Protein AF-Q8E1D3-F1 (afdb_monomer_lite)

InterPro domains:
  IPR018757 Protein of unknown function DUF2316 [PF10078] (2-86)

Sequence (94 aa):
MLTIQEMKDTTFELQENFRRLNYPIKQVAKDLQLNISEVESLLSLDVTYPGDVCMLRDYLEDMLKKEGKEVYPFSRLASHSANRWYPYETPWRY

Foldseek 3Di:
DDDPVLLVLLLVLLLVLVVQLVDDLCVVCVQQVHDSVLVVCLSNVNPDDVLVVLQSVVVSVVSCVVVVHDRDARPVSNDPVVNVVPDDDRSNVD

Structure (mmCIF, N/CA/C/O backbone):
data_AF-Q8E1D3-F1
#
_entry.id   AF-Q8E1D3-F1
#
loop_
_atom_site.group_PDB
_atom_site.id
_atom_site.type_symbol
_atom_site.label_atom_id
_atom_site.label_alt_id
_atom_site.label_comp_id
_atom_site.label_asym_id
_atom_site.label_entity_id
_atom_site.label_seq_id
_atom_site.pdbx_PDB_ins_code
_atom_site.Cartn_x
_atom_site.Cartn_y
_atom_site.Cartn_z
_atom_site.occupancy
_atom_site.B_iso_or_equiv
_atom_site.auth_seq_id
_atom_site.auth_comp_id
_atom_site.auth_asym_id
_atom_site.auth_atom_id
_atom_site.pdbx_PDB_model_num
ATOM 1 N N . MET A 1 1 ? 13.866 -8.491 -9.316 1.00 70.44 1 MET A N 1
ATOM 2 C CA . MET A 1 1 ? 14.296 -7.126 -8.949 1.00 70.44 1 MET A CA 1
ATOM 3 C C . MET A 1 1 ? 13.634 -6.179 -9.934 1.00 70.44 1 MET A C 1
ATOM 5 O O . MET A 1 1 ? 13.601 -6.537 -11.106 1.00 70.44 1 MET A O 1
ATOM 9 N N . LEU A 1 2 ? 13.038 -5.078 -9.472 1.00 81.81 2 LEU A N 1
ATOM 10 C CA . LEU A 1 2 ? 12.357 -4.130 -10.360 1.00 81.81 2 LEU A CA 1
ATOM 11 C C . LEU A 1 2 ? 13.383 -3.335 -11.179 1.00 81.81 2 LEU A C 1
ATOM 13 O O . LEU A 1 2 ? 14.465 -3.023 -10.681 1.00 81.81 2 LEU A O 1
ATOM 17 N N . THR A 1 3 ? 13.047 -3.000 -12.423 1.00 92.06 3 THR A N 1
ATOM 18 C CA . THR A 1 3 ? 13.798 -1.991 -13.188 1.00 92.06 3 THR A CA 1
ATOM 19 C C . THR A 1 3 ? 13.520 -0.582 -12.655 1.00 92.06 3 THR A C 1
ATOM 21 O O . THR A 1 3 ? 12.558 -0.362 -11.923 1.00 92.06 3 THR A O 1
ATOM 24 N N . ILE A 1 4 ? 14.326 0.408 -13.054 1.00 90.75 4 ILE A N 1
ATOM 25 C CA . ILE A 1 4 ? 14.114 1.815 -12.659 1.00 90.75 4 ILE A CA 1
ATOM 26 C C . ILE A 1 4 ? 12.715 2.304 -13.062 1.00 90.75 4 ILE A C 1
ATOM 28 O O . ILE A 1 4 ? 12.074 3.023 -12.300 1.00 90.75 4 ILE A O 1
ATOM 32 N N . GLN A 1 5 ? 12.240 1.924 -14.252 1.00 93.69 5 GLN A N 1
ATOM 33 C CA . GLN A 1 5 ? 10.905 2.311 -14.706 1.00 93.69 5 GLN A CA 1
ATOM 34 C C . GLN A 1 5 ? 9.824 1.619 -13.872 1.00 93.69 5 GLN A C 1
ATOM 36 O O . GLN A 1 5 ? 8.912 2.275 -13.393 1.00 93.69 5 GLN A O 1
ATOM 41 N N . GLU A 1 6 ? 9.985 0.324 -13.608 1.00 93.12 6 GLU A N 1
ATOM 42 C CA . GLU A 1 6 ? 9.046 -0.442 -12.785 1.00 93.12 6 GLU A CA 1
ATOM 43 C C . GLU A 1 6 ? 8.970 0.067 -11.344 1.00 93.12 6 GLU A C 1
ATOM 45 O O . GLU A 1 6 ? 7.892 0.058 -10.757 1.00 93.12 6 GLU A O 1
ATOM 50 N N . MET A 1 7 ? 10.087 0.532 -10.775 1.00 92.44 7 MET A N 1
ATOM 51 C CA . MET A 1 7 ? 10.085 1.208 -9.478 1.00 92.44 7 MET A CA 1
ATOM 52 C C . MET A 1 7 ? 9.248 2.484 -9.532 1.00 92.44 7 MET A C 1
ATOM 54 O O . MET A 1 7 ? 8.371 2.657 -8.697 1.00 92.44 7 MET A O 1
ATOM 58 N N . LYS A 1 8 ? 9.469 3.348 -10.533 1.00 94.94 8 LYS A N 1
ATOM 59 C CA . LYS A 1 8 ? 8.696 4.591 -10.696 1.00 94.94 8 LYS A CA 1
ATOM 60 C C . LYS A 1 8 ? 7.203 4.320 -10.859 1.00 94.94 8 LYS A C 1
ATOM 62 O O . LYS A 1 8 ? 6.402 4.985 -10.208 1.00 94.94 8 LYS A O 1
ATOM 67 N 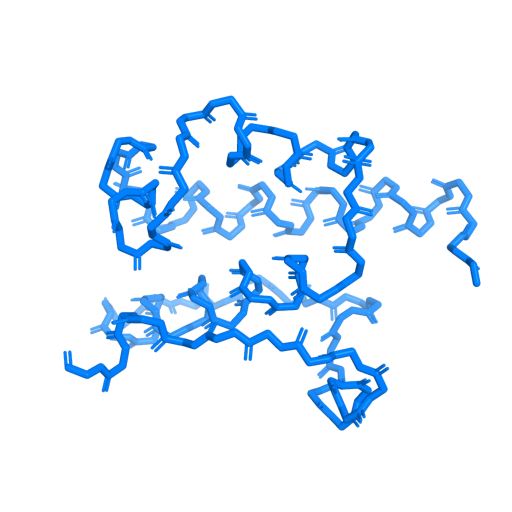N . ASP A 1 9 ? 6.851 3.343 -11.690 1.00 96.12 9 ASP A N 1
ATOM 68 C CA . ASP A 1 9 ? 5.461 2.964 -11.940 1.00 96.12 9 ASP A CA 1
ATOM 69 C C . ASP A 1 9 ? 4.817 2.424 -10.657 1.00 96.12 9 ASP A C 1
ATOM 71 O O . ASP A 1 9 ? 3.757 2.894 -10.254 1.00 96.12 9 ASP A O 1
ATOM 75 N N . THR A 1 10 ? 5.501 1.524 -9.943 1.00 95.25 10 THR A N 1
ATOM 76 C CA . THR A 1 10 ? 4.988 0.944 -8.690 1.00 95.25 10 THR A CA 1
ATOM 77 C C . THR A 1 10 ? 4.836 2.006 -7.592 1.00 95.25 10 THR A C 1
ATOM 79 O O . THR A 1 10 ? 3.818 2.032 -6.901 1.00 95.25 10 THR A O 1
ATOM 82 N N . THR A 1 11 ? 5.804 2.918 -7.445 1.00 96.69 11 THR A N 1
ATOM 83 C CA . THR A 1 11 ? 5.713 4.060 -6.518 1.00 96.69 11 THR A CA 1
ATOM 84 C C . THR A 1 11 ? 4.501 4.931 -6.851 1.00 96.69 11 THR A C 1
ATOM 86 O O . THR A 1 11 ? 3.706 5.248 -5.966 1.00 96.69 11 THR A O 1
ATOM 89 N N . PHE A 1 12 ? 4.319 5.289 -8.126 1.00 98.12 12 PHE A N 1
ATOM 90 C CA . PHE A 1 12 ? 3.177 6.089 -8.566 1.00 98.12 12 PHE A CA 1
ATOM 91 C C . PHE A 1 12 ? 1.842 5.382 -8.292 1.00 98.12 12 PHE A C 1
ATOM 93 O O . PHE A 1 12 ? 0.916 5.997 -7.768 1.00 98.12 12 PHE A O 1
ATOM 100 N N . GLU A 1 13 ? 1.748 4.087 -8.594 1.00 98.38 13 GLU A N 1
ATOM 101 C CA . GLU A 1 13 ? 0.552 3.270 -8.370 1.00 98.38 13 GLU A CA 1
ATOM 102 C C . GLU A 1 13 ? 0.156 3.210 -6.884 1.00 98.38 13 GLU A C 1
ATOM 104 O O . GLU A 1 13 ? -1.023 3.354 -6.548 1.00 98.38 13 GLU A O 1
ATOM 109 N N . LEU A 1 14 ? 1.126 3.035 -5.978 1.00 97.94 14 LEU A N 1
ATOM 110 C CA . LEU A 1 14 ? 0.887 3.047 -4.530 1.00 97.94 14 LEU A CA 1
ATOM 111 C C . LEU A 1 14 ? 0.395 4.421 -4.057 1.00 97.94 14 LEU A C 1
ATOM 113 O O . LEU A 1 14 ? -0.603 4.510 -3.336 1.00 97.94 14 LEU A O 1
ATOM 117 N N . GLN A 1 15 ? 1.054 5.493 -4.498 1.00 98.31 15 GLN A N 1
ATOM 118 C CA . GLN A 1 15 ? 0.698 6.865 -4.129 1.00 98.31 15 GLN A CA 1
ATOM 119 C C . GLN A 1 15 ? -0.677 7.272 -4.657 1.00 98.31 15 GLN A C 1
ATOM 121 O O . GLN A 1 15 ? -1.452 7.896 -3.933 1.00 98.31 15 GLN A O 1
ATOM 126 N N . GLU A 1 16 ? -1.015 6.897 -5.890 1.00 98.56 16 GLU A N 1
ATOM 127 C CA . GLU A 1 16 ? -2.313 7.201 -6.487 1.00 98.56 16 GLU A CA 1
ATOM 128 C C . GLU A 1 16 ? -3.444 6.480 -5.748 1.00 98.56 16 GLU A C 1
ATOM 130 O O . GLU A 1 16 ? -4.472 7.087 -5.440 1.00 98.56 16 GLU A O 1
ATOM 135 N N . ASN A 1 17 ? -3.250 5.211 -5.383 1.00 98.62 17 ASN A N 1
ATOM 136 C CA . ASN A 1 17 ? -4.227 4.473 -4.586 1.00 98.62 17 ASN A CA 1
ATOM 137 C C . ASN A 1 17 ? -4.383 5.045 -3.170 1.00 98.62 17 ASN A C 1
ATOM 139 O O . ASN A 1 17 ? -5.509 5.215 -2.700 1.00 98.62 17 ASN A O 1
ATOM 143 N N . PHE A 1 18 ? -3.284 5.425 -2.515 1.00 98.44 18 PHE A N 1
ATOM 144 C CA . PHE A 1 18 ? -3.327 6.112 -1.221 1.00 98.44 18 PHE A CA 1
ATOM 145 C C . PHE A 1 18 ? -4.072 7.455 -1.306 1.00 98.44 18 PHE A C 1
ATOM 147 O O . PHE A 1 18 ? -4.961 7.737 -0.497 1.00 98.44 18 PHE A O 1
ATOM 154 N N . ARG A 1 19 ? -3.792 8.257 -2.341 1.00 98.44 19 ARG A N 1
ATOM 155 C CA . ARG A 1 19 ? -4.477 9.530 -2.604 1.00 98.44 19 ARG A CA 1
ATOM 156 C C . ARG A 1 19 ? -5.979 9.334 -2.830 1.00 98.44 19 ARG A C 1
ATOM 158 O O . ARG A 1 19 ? -6.779 10.096 -2.291 1.00 98.44 19 ARG A O 1
ATOM 165 N N . ARG A 1 20 ? -6.379 8.318 -3.604 1.00 98.31 20 ARG A N 1
ATOM 166 C CA . ARG A 1 20 ? -7.795 7.967 -3.841 1.00 98.31 20 ARG A CA 1
ATOM 167 C C . ARG A 1 20 ? -8.502 7.536 -2.564 1.00 98.31 20 ARG A C 1
ATOM 169 O O . ARG A 1 20 ? -9.657 7.918 -2.339 1.00 98.31 20 ARG A O 1
ATOM 176 N N . LEU A 1 21 ? -7.816 6.759 -1.727 1.00 98.06 21 LEU A N 1
ATOM 177 C CA . LEU A 1 21 ? -8.355 6.307 -0.451 1.00 98.06 21 LEU A CA 1
ATOM 178 C C . LEU A 1 21 ? -8.697 7.509 0.439 1.00 98.06 21 LEU A C 1
ATOM 180 O O . LEU A 1 21 ? -9.778 7.532 1.029 1.00 98.06 21 LEU A O 1
ATOM 184 N N . ASN A 1 22 ? -7.863 8.556 0.408 1.00 97.81 22 ASN A N 1
ATOM 185 C CA . ASN A 1 22 ? -8.070 9.820 1.123 1.00 97.81 22 ASN A CA 1
ATOM 186 C C . ASN A 1 22 ? -8.174 9.636 2.649 1.00 97.81 22 ASN A C 1
ATOM 188 O O . ASN A 1 22 ? -8.852 10.393 3.343 1.00 97.81 22 ASN A O 1
ATOM 192 N N . TYR A 1 23 ? -7.522 8.598 3.170 1.00 98.12 23 TYR A N 1
ATOM 193 C CA . TYR A 1 23 ? -7.368 8.391 4.604 1.00 98.12 23 TYR A CA 1
ATOM 194 C C . TYR A 1 23 ? -6.165 9.194 5.121 1.00 98.12 23 TYR A C 1
ATOM 196 O O . TYR A 1 23 ? -5.171 9.347 4.406 1.00 98.12 23 TYR A O 1
ATOM 204 N N . PRO A 1 24 ? -6.195 9.684 6.373 1.00 98.06 24 PRO A N 1
ATOM 205 C CA . PRO A 1 24 ? -5.009 10.251 7.001 1.00 98.06 24 PRO A CA 1
ATOM 206 C C . PRO A 1 24 ? -3.899 9.198 7.114 1.00 98.06 24 PRO A C 1
ATOM 208 O O . PRO A 1 24 ? -4.161 8.073 7.539 1.00 98.06 24 PRO A O 1
ATOM 211 N N . ILE A 1 25 ? -2.640 9.568 6.852 1.00 97.88 25 ILE A N 1
ATOM 212 C CA . ILE A 1 25 ? -1.505 8.628 6.960 1.00 97.88 25 ILE A CA 1
ATOM 213 C C . ILE A 1 25 ? -1.398 7.984 8.350 1.00 97.88 25 ILE A C 1
ATOM 215 O O . ILE A 1 25 ? -1.050 6.816 8.476 1.00 97.88 25 ILE A O 1
ATOM 219 N N . LYS A 1 26 ? -1.796 8.712 9.403 1.00 98.12 26 LYS A N 1
ATOM 220 C CA . LYS A 1 26 ? -1.856 8.202 10.780 1.00 98.12 26 LYS A CA 1
ATOM 221 C C . LYS A 1 26 ? -2.853 7.049 10.945 1.00 98.12 26 LYS A C 1
ATOM 223 O O . LYS A 1 26 ? -2.622 6.168 11.767 1.00 98.12 26 LYS A O 1
ATOM 228 N N . GLN A 1 27 ? -3.960 7.069 10.203 1.00 98.12 27 GLN A N 1
ATOM 229 C CA . GLN A 1 27 ? -4.924 5.971 10.204 1.00 98.12 27 GLN A CA 1
ATOM 230 C C . GLN A 1 27 ? -4.332 4.752 9.501 1.00 98.12 27 GLN A C 1
ATOM 232 O O . GLN A 1 27 ? -4.341 3.675 10.079 1.00 98.12 27 GLN A O 1
ATOM 237 N N . VAL A 1 28 ? -3.738 4.941 8.321 1.00 98.00 28 VAL A N 1
ATOM 238 C CA . VAL A 1 28 ? -3.081 3.854 7.579 1.00 98.00 28 VAL A CA 1
ATOM 239 C C . VAL A 1 28 ? -1.970 3.209 8.408 1.00 98.00 28 VAL A C 1
ATOM 241 O O . VAL A 1 28 ? -1.938 1.993 8.546 1.00 98.00 28 VAL A O 1
ATOM 244 N N . ALA A 1 29 ? -1.120 4.015 9.045 1.00 97.81 29 ALA A N 1
ATOM 245 C CA . ALA A 1 29 ? -0.081 3.533 9.951 1.00 97.81 29 ALA A CA 1
ATOM 246 C C . ALA A 1 29 ? -0.665 2.685 11.092 1.00 97.81 29 ALA A C 1
ATOM 248 O O . ALA A 1 29 ? -0.207 1.573 11.341 1.00 97.81 29 ALA A O 1
ATOM 249 N N . LYS A 1 30 ? -1.739 3.162 11.734 1.00 97.81 30 LYS A N 1
ATOM 250 C CA . LYS A 1 30 ? -2.425 2.416 12.795 1.00 97.81 30 LYS A CA 1
ATOM 251 C C . LYS A 1 30 ? -2.990 1.084 12.292 1.00 97.81 30 LYS A C 1
ATOM 253 O O . LYS A 1 30 ? -2.805 0.073 12.962 1.00 97.81 30 LYS A O 1
ATOM 258 N N . ASP A 1 31 ? -3.674 1.086 11.152 1.00 97.62 31 ASP A N 1
ATOM 259 C CA . ASP A 1 31 ? -4.324 -0.107 10.600 1.00 97.62 31 ASP A CA 1
ATOM 260 C C . ASP A 1 31 ? -3.301 -1.167 10.165 1.00 97.62 31 ASP A C 1
ATOM 262 O O . ASP A 1 31 ? -3.557 -2.362 10.296 1.00 97.62 31 ASP A O 1
ATOM 266 N N . LEU A 1 32 ? -2.132 -0.726 9.688 1.00 96.44 32 LEU A N 1
ATOM 267 C CA . LEU A 1 32 ? -1.004 -1.578 9.308 1.00 96.44 32 LEU A CA 1
ATOM 268 C C . LEU A 1 32 ? -0.101 -1.970 10.489 1.00 96.44 32 LEU A C 1
ATOM 270 O O . LEU A 1 32 ? 0.815 -2.760 10.299 1.00 96.44 32 LEU A O 1
ATOM 274 N N . GLN A 1 33 ? -0.338 -1.425 11.688 1.00 96.56 33 GLN A N 1
ATOM 275 C CA . GLN A 1 33 ? 0.554 -1.545 12.854 1.00 96.56 33 GLN A CA 1
ATOM 276 C C . GLN A 1 33 ? 1.996 -1.073 12.586 1.00 96.56 33 GLN A C 1
ATOM 278 O O . GLN A 1 33 ? 2.949 -1.573 13.177 1.00 96.56 33 GLN A O 1
ATOM 283 N N . LEU A 1 34 ? 2.138 -0.067 11.726 1.00 95.06 34 LEU A N 1
ATOM 284 C CA . LEU A 1 34 ? 3.396 0.594 11.396 1.00 95.06 34 LEU A CA 1
ATOM 285 C C . LEU A 1 34 ? 3.437 2.002 11.998 1.00 95.06 34 LEU A C 1
ATOM 287 O O . LEU A 1 34 ? 2.425 2.572 12.417 1.00 95.06 34 LEU A O 1
ATOM 291 N N . ASN A 1 35 ? 4.617 2.608 12.011 1.00 96.31 35 ASN A N 1
ATOM 292 C CA . ASN A 1 35 ? 4.763 4.035 12.253 1.00 96.31 35 ASN A CA 1
ATOM 293 C C . ASN A 1 35 ? 4.610 4.845 10.948 1.00 96.31 35 ASN A C 1
ATOM 295 O O . ASN A 1 35 ? 4.599 4.307 9.844 1.00 96.31 35 ASN A O 1
ATOM 299 N N . ILE A 1 36 ? 4.458 6.168 11.070 1.00 97.19 36 ILE A N 1
ATOM 300 C CA . ILE A 1 36 ? 4.211 7.045 9.910 1.00 97.19 36 ILE A CA 1
ATOM 301 C C . ILE A 1 36 ? 5.377 6.999 8.913 1.00 97.19 36 ILE A C 1
ATOM 303 O O . ILE A 1 36 ? 5.131 6.908 7.715 1.00 97.19 36 ILE A O 1
ATOM 307 N N . SER A 1 37 ? 6.623 7.003 9.400 1.00 95.69 37 SER A N 1
ATOM 308 C CA . SER A 1 37 ? 7.811 6.974 8.540 1.00 95.69 37 SER A CA 1
ATOM 309 C C . SER A 1 37 ? 7.901 5.674 7.742 1.00 95.69 37 SER A C 1
ATOM 311 O O . SER A 1 37 ? 8.292 5.708 6.583 1.00 95.69 37 SER A O 1
ATOM 313 N N . GLU A 1 38 ? 7.514 4.539 8.327 1.00 95.69 38 GLU A N 1
ATOM 314 C CA . GLU A 1 38 ? 7.467 3.253 7.619 1.00 95.69 38 GLU A CA 1
ATOM 315 C C . GLU A 1 38 ? 6.445 3.284 6.479 1.00 95.69 38 GLU A C 1
ATOM 317 O O . GLU A 1 38 ? 6.736 2.831 5.374 1.00 95.69 38 GLU A O 1
ATOM 322 N N . VAL A 1 39 ? 5.269 3.881 6.699 1.00 96.88 39 VAL A N 1
ATOM 323 C CA . VAL A 1 39 ? 4.270 4.046 5.630 1.00 96.88 39 VAL A CA 1
ATOM 324 C C . VAL A 1 39 ? 4.783 4.980 4.527 1.00 96.88 39 VAL A C 1
ATOM 326 O O . VAL A 1 39 ? 4.580 4.695 3.349 1.00 96.88 39 VAL A O 1
ATOM 329 N N . GLU A 1 40 ? 5.478 6.066 4.871 1.00 96.69 40 GLU A N 1
ATOM 330 C CA . GLU A 1 40 ? 6.096 6.974 3.890 1.00 96.69 40 GLU A CA 1
ATOM 331 C C . GLU A 1 40 ? 7.191 6.277 3.065 1.00 96.69 40 GLU A C 1
ATOM 333 O O . GLU A 1 40 ? 7.237 6.431 1.839 1.00 96.69 40 GLU A O 1
ATOM 338 N N . SER A 1 41 ? 8.020 5.448 3.703 1.00 96.06 41 SER A N 1
ATOM 339 C CA . SER A 1 41 ? 9.001 4.585 3.035 1.00 96.06 41 SER A CA 1
ATOM 340 C C . SER A 1 41 ? 8.329 3.600 2.075 1.00 96.06 41 SER A C 1
ATOM 342 O O . SER A 1 41 ? 8.763 3.459 0.932 1.00 96.06 41 SER A O 1
ATOM 344 N N . LEU A 1 42 ? 7.210 2.982 2.469 1.00 95.88 42 LEU A N 1
ATOM 345 C CA . LEU A 1 42 ? 6.441 2.089 1.593 1.00 95.88 42 LEU A CA 1
ATOM 346 C C . LEU A 1 42 ? 5.830 2.820 0.396 1.00 95.88 42 LEU A C 1
ATOM 348 O O . LEU A 1 42 ? 5.930 2.339 -0.732 1.00 95.88 42 LEU A O 1
ATOM 352 N N . LEU A 1 43 ? 5.255 4.004 0.615 1.00 96.56 43 LEU A N 1
ATOM 353 C CA . LEU A 1 43 ? 4.683 4.837 -0.448 1.00 96.56 43 LEU A CA 1
ATOM 354 C C . LEU A 1 43 ? 5.736 5.384 -1.418 1.00 96.56 43 LEU A C 1
ATOM 356 O O . LEU A 1 43 ? 5.397 5.740 -2.545 1.00 96.56 43 LEU A O 1
ATOM 360 N N . SER A 1 44 ? 6.994 5.492 -0.999 1.00 95.12 44 SER A N 1
ATOM 361 C CA . SER A 1 44 ? 8.105 5.929 -1.853 1.00 95.12 44 SER A CA 1
ATOM 362 C C . SER A 1 44 ? 8.928 4.772 -2.426 1.00 95.12 44 SER A C 1
ATOM 364 O O . SER A 1 44 ? 9.733 5.0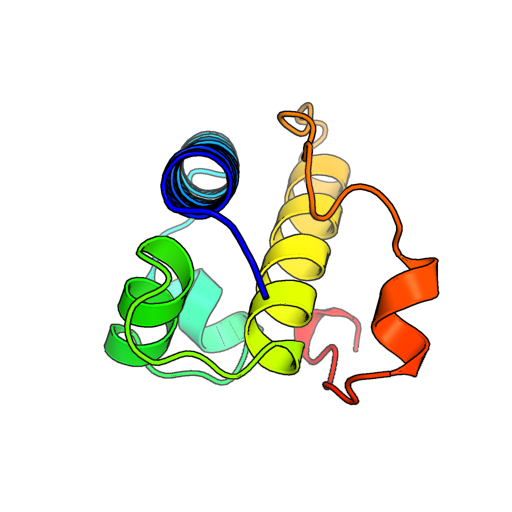06 -3.327 1.00 95.12 44 SER A O 1
ATOM 366 N N . LEU A 1 45 ? 8.682 3.534 -1.978 1.00 92.44 45 LEU A N 1
ATOM 367 C CA . LEU A 1 45 ? 9.536 2.363 -2.205 1.00 92.44 45 LEU A CA 1
ATOM 368 C C . LEU A 1 45 ? 10.992 2.557 -1.738 1.00 92.44 45 LEU A C 1
ATOM 370 O O . LEU A 1 45 ? 11.906 1.944 -2.294 1.00 92.44 45 LEU A O 1
ATOM 374 N N . ASP A 1 46 ? 11.218 3.373 -0.707 1.00 89.25 46 ASP A N 1
ATOM 375 C CA . ASP A 1 46 ? 12.550 3.617 -0.146 1.00 89.25 46 ASP A CA 1
ATOM 376 C C . ASP A 1 46 ? 12.873 2.648 1.001 1.00 89.25 46 ASP A C 1
ATOM 378 O O . ASP A 1 46 ? 12.221 2.680 2.040 1.00 89.25 46 ASP A O 1
ATOM 382 N N . VAL A 1 47 ? 13.880 1.785 0.811 1.00 68.19 47 VAL A N 1
ATOM 383 C CA . VAL A 1 47 ? 14.339 0.755 1.772 1.00 68.19 47 VAL A CA 1
ATOM 384 C C . VAL A 1 47 ? 13.177 -0.048 2.383 1.00 68.19 47 VAL A C 1
ATOM 386 O O . VAL A 1 47 ? 12.860 0.059 3.564 1.00 68.19 47 VAL A O 1
ATOM 389 N N . THR A 1 48 ? 12.536 -0.887 1.568 1.00 77.25 48 THR A N 1
ATOM 390 C CA . THR A 1 48 ? 11.332 -1.640 1.964 1.00 77.25 48 THR A CA 1
ATOM 391 C C . THR A 1 48 ? 11.490 -3.141 1.747 1.00 77.25 48 THR A C 1
ATOM 393 O O . THR A 1 48 ? 12.121 -3.585 0.782 1.00 77.25 48 THR A O 1
ATOM 396 N N 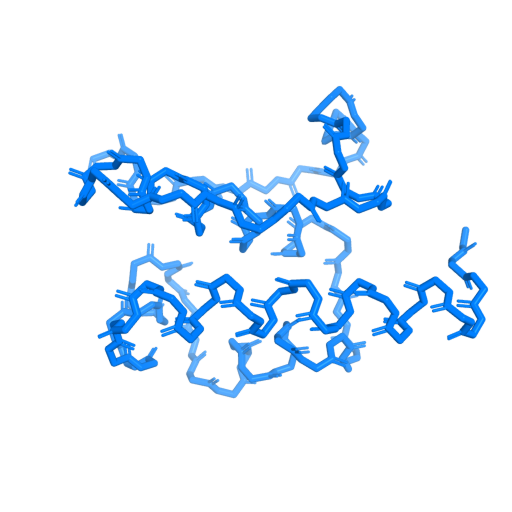. TYR A 1 49 ? 10.899 -3.949 2.634 1.00 87.38 49 TYR A N 1
ATOM 397 C CA . TYR A 1 49 ? 10.793 -5.388 2.409 1.00 87.38 49 TYR A CA 1
ATOM 398 C C . TYR A 1 49 ? 9.638 -5.677 1.438 1.00 87.38 49 TYR A C 1
ATOM 400 O O . TYR A 1 49 ? 8.560 -5.097 1.577 1.00 87.38 49 TYR A O 1
ATOM 408 N N . PRO A 1 50 ? 9.795 -6.604 0.473 1.00 88.56 50 PRO A N 1
ATOM 409 C CA . PRO A 1 50 ? 8.732 -6.904 -0.490 1.00 88.56 50 PRO A CA 1
ATOM 410 C C . PRO A 1 50 ? 7.403 -7.345 0.147 1.00 88.56 50 PRO A C 1
ATOM 412 O O . PRO A 1 50 ? 6.345 -7.094 -0.427 1.00 88.56 50 PRO A O 1
ATOM 415 N N . GLY A 1 51 ? 7.452 -7.980 1.325 1.00 91.50 51 GLY A N 1
ATOM 416 C CA . GLY A 1 51 ? 6.262 -8.359 2.094 1.00 91.50 51 GLY A CA 1
ATOM 417 C C . GLY A 1 51 ? 5.441 -7.145 2.527 1.00 91.50 51 GLY A C 1
ATOM 418 O O . GLY A 1 51 ? 4.239 -7.110 2.288 1.00 91.50 51 GLY A O 1
ATOM 419 N N . ASP A 1 52 ? 6.094 -6.106 3.042 1.00 93.38 52 ASP A N 1
ATOM 420 C CA . ASP A 1 52 ? 5.429 -4.881 3.502 1.00 93.38 52 ASP A CA 1
ATOM 421 C C . ASP A 1 52 ? 4.806 -4.096 2.338 1.00 93.38 52 ASP A C 1
ATOM 423 O O . ASP A 1 52 ? 3.738 -3.497 2.468 1.00 93.38 52 ASP A O 1
ATOM 427 N N . VAL A 1 53 ? 5.426 -4.146 1.154 1.00 93.62 53 VAL A N 1
ATOM 428 C CA . VAL A 1 53 ? 4.854 -3.558 -0.069 1.00 93.62 53 VAL A CA 1
ATOM 429 C C . VAL A 1 53 ? 3.596 -4.321 -0.501 1.00 93.62 53 VAL A C 1
ATOM 431 O O . VAL A 1 53 ? 2.595 -3.707 -0.878 1.00 93.62 53 VAL A O 1
ATOM 434 N N . CYS A 1 54 ? 3.609 -5.658 -0.410 1.00 94.06 54 CYS A N 1
ATOM 435 C CA . CYS A 1 54 ? 2.422 -6.482 -0.663 1.00 94.06 54 CYS A CA 1
ATOM 436 C C . CYS A 1 54 ? 1.313 -6.211 0.363 1.00 94.06 54 CYS A C 1
ATOM 438 O O . CYS A 1 54 ? 0.140 -6.153 -0.008 1.00 94.06 54 CYS A O 1
ATOM 440 N N . MET A 1 55 ? 1.689 -6.001 1.626 1.00 95.38 55 MET A N 1
ATOM 441 C CA . MET A 1 55 ? 0.786 -5.626 2.709 1.00 95.38 55 MET A CA 1
ATOM 442 C C . MET A 1 55 ? 0.091 -4.290 2.418 1.00 95.38 55 MET A C 1
ATOM 444 O O . MET A 1 55 ? -1.138 -4.227 2.438 1.00 95.38 55 MET A O 1
ATOM 448 N N . LEU A 1 56 ? 0.851 -3.240 2.079 1.00 96.75 56 LEU A N 1
ATOM 449 C CA . LEU A 1 56 ? 0.283 -1.933 1.739 1.00 96.75 56 LEU A CA 1
ATOM 450 C C . LEU A 1 56 ? -0.631 -2.011 0.507 1.00 96.75 56 LEU A C 1
ATOM 452 O O . LEU A 1 56 ? -1.711 -1.421 0.525 1.00 96.75 56 LEU A O 1
ATOM 456 N N . ARG A 1 57 ? -0.244 -2.757 -0.540 1.00 96.75 57 ARG A N 1
ATOM 457 C CA . ARG A 1 57 ? -1.108 -2.981 -1.714 1.00 96.75 57 ARG A CA 1
ATOM 458 C C . ARG A 1 57 ? -2.457 -3.565 -1.291 1.00 96.75 57 ARG A C 1
ATOM 460 O O . ARG A 1 57 ? -3.493 -3.005 -1.637 1.00 96.75 57 ARG A O 1
ATOM 467 N N . ASP A 1 58 ? -2.445 -4.671 -0.549 1.00 96.50 58 ASP A N 1
ATOM 468 C CA . ASP A 1 58 ? -3.675 -5.362 -0.147 1.00 96.50 58 ASP A CA 1
ATOM 469 C C . ASP A 1 58 ? -4.562 -4.488 0.740 1.00 96.50 58 ASP A C 1
ATOM 471 O O . ASP A 1 58 ? -5.777 -4.465 0.552 1.00 96.50 58 ASP A O 1
ATOM 475 N N . TYR A 1 59 ? -3.964 -3.733 1.662 1.00 97.94 59 TYR A N 1
ATOM 476 C CA . TYR A 1 59 ? -4.693 -2.771 2.483 1.00 97.94 59 TYR A CA 1
ATOM 477 C C . TYR A 1 59 ? -5.387 -1.707 1.628 1.00 97.94 59 TYR A C 1
ATOM 479 O O . TYR A 1 59 ? -6.585 -1.468 1.790 1.00 97.94 59 TYR A O 1
ATOM 487 N N . LEU A 1 60 ? -4.659 -1.084 0.693 1.00 98.38 60 LEU A N 1
ATOM 488 C CA . LEU A 1 60 ? -5.215 -0.062 -0.194 1.00 98.38 60 LEU A CA 1
ATOM 489 C C . LEU A 1 60 ? -6.366 -0.623 -1.031 1.00 98.38 60 LEU A C 1
ATOM 491 O O . LEU A 1 60 ? -7.415 0.010 -1.123 1.00 98.38 60 LEU A O 1
ATOM 495 N N . GLU A 1 61 ? -6.201 -1.816 -1.603 1.00 98.00 61 GLU A N 1
ATOM 496 C CA . GLU A 1 61 ? -7.259 -2.474 -2.369 1.00 98.00 61 GLU A CA 1
ATOM 497 C C . GLU A 1 61 ? -8.503 -2.759 -1.528 1.00 98.00 61 GLU A C 1
ATOM 499 O O . GLU A 1 61 ? -9.617 -2.474 -1.970 1.00 98.00 61 GLU A O 1
ATOM 504 N N . ASP A 1 62 ? -8.332 -3.327 -0.335 1.00 97.88 62 ASP A N 1
ATOM 505 C CA . ASP A 1 62 ? -9.444 -3.678 0.544 1.00 97.88 62 ASP A CA 1
ATOM 506 C C . ASP A 1 62 ? -10.212 -2.438 0.991 1.00 97.88 62 ASP A C 1
ATOM 508 O O 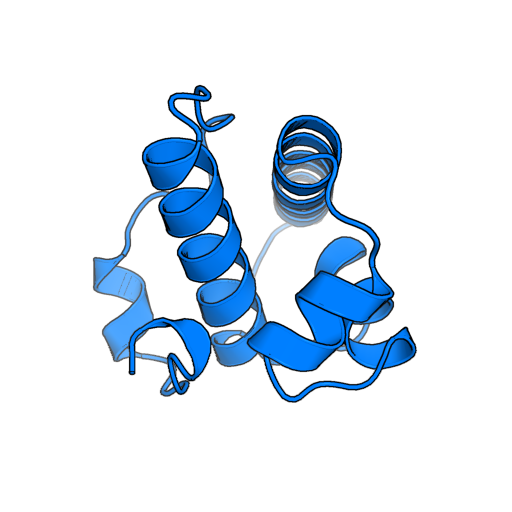. ASP A 1 62 ? -11.443 -2.416 0.930 1.00 97.88 62 ASP A O 1
ATOM 512 N N . MET A 1 63 ? -9.497 -1.392 1.415 1.00 98.38 63 MET A N 1
ATOM 513 C CA . MET A 1 63 ? -10.129 -0.166 1.892 1.00 98.38 63 MET A CA 1
ATOM 514 C C . MET A 1 63 ? -10.791 0.605 0.750 1.00 98.38 63 MET A C 1
ATOM 516 O O . MET A 1 63 ? -11.911 1.080 0.916 1.00 98.38 63 MET A O 1
ATOM 520 N N . LEU A 1 64 ? -10.179 0.672 -0.438 1.00 98.44 64 LEU A N 1
ATOM 521 C CA . LEU A 1 64 ? -10.820 1.276 -1.610 1.00 98.44 64 LEU A CA 1
ATOM 522 C C . LEU A 1 64 ? -12.112 0.538 -1.980 1.00 98.44 64 LEU A C 1
ATOM 524 O O . LEU A 1 64 ? -13.147 1.181 -2.143 1.00 98.44 64 LEU A O 1
ATOM 528 N N . LYS A 1 65 ? -12.089 -0.800 -2.026 1.00 97.62 65 LYS A N 1
ATOM 529 C CA . LYS A 1 65 ? -13.287 -1.617 -2.290 1.00 97.62 65 LYS A CA 1
ATOM 530 C C . LYS A 1 65 ? -14.359 -1.414 -1.218 1.00 97.62 65 LYS A C 1
ATOM 532 O O . LYS A 1 65 ? -15.531 -1.268 -1.558 1.00 97.62 65 LYS A O 1
ATOM 537 N N . LYS A 1 66 ? -13.970 -1.365 0.060 1.00 97.25 66 LYS A N 1
ATOM 538 C CA . LYS A 1 66 ? -14.872 -1.108 1.195 1.00 97.25 66 LYS A CA 1
ATOM 539 C C . LYS A 1 66 ? -15.565 0.253 1.089 1.00 97.25 66 LYS A C 1
ATOM 541 O O . LYS A 1 66 ? -16.747 0.353 1.398 1.00 97.25 66 LYS A O 1
ATOM 546 N N . GLU A 1 67 ? -14.852 1.273 0.621 1.00 96.88 67 GLU A N 1
ATOM 547 C CA . GLU A 1 67 ? -15.373 2.628 0.389 1.00 96.88 67 GLU A CA 1
ATOM 548 C C . GLU A 1 67 ? -16.109 2.776 -0.961 1.00 96.88 67 GLU A C 1
ATOM 550 O O . GLU A 1 67 ? -16.536 3.874 -1.315 1.00 96.88 67 GLU A O 1
ATOM 555 N N . GLY A 1 68 ? -16.237 1.701 -1.751 1.00 97.69 68 GLY A N 1
ATOM 556 C CA . GLY A 1 68 ? -16.856 1.743 -3.080 1.00 97.69 68 GLY A CA 1
ATOM 557 C C . GLY A 1 68 ? -16.058 2.545 -4.116 1.00 97.69 68 GLY A C 1
ATOM 558 O O . GLY A 1 68 ? -16.632 3.044 -5.083 1.00 97.69 68 GLY A O 1
ATOM 559 N N . LYS A 1 69 ? -14.745 2.701 -3.914 1.00 97.50 69 LYS A N 1
ATOM 560 C CA . LYS A 1 69 ? -13.831 3.441 -4.793 1.00 97.50 69 LYS A CA 1
ATOM 561 C C . LYS A 1 69 ? -13.064 2.496 -5.715 1.00 97.50 69 LYS A C 1
ATOM 563 O O . LYS A 1 69 ? -12.673 1.396 -5.329 1.00 97.50 69 LYS A O 1
ATOM 568 N N . GLU A 1 70 ? -12.784 2.960 -6.929 1.00 96.56 70 GLU A N 1
ATOM 569 C CA . GLU A 1 70 ? -11.990 2.198 -7.893 1.00 96.56 70 GLU A CA 1
ATOM 570 C C . GLU A 1 70 ? -10.491 2.220 -7.568 1.00 96.56 70 GLU A C 1
ATOM 572 O O . GLU A 1 70 ? -9.871 3.281 -7.411 1.00 96.56 70 GLU A O 1
ATOM 577 N N . VAL A 1 71 ? -9.898 1.028 -7.562 1.00 97.44 71 VAL A N 1
ATOM 578 C CA . VAL A 1 71 ? -8.451 0.819 -7.460 1.00 97.44 71 VAL A CA 1
ATOM 579 C C . VAL A 1 71 ? -7.773 1.285 -8.750 1.00 97.44 71 VAL A C 1
ATOM 581 O O . VAL A 1 71 ? -8.185 0.911 -9.848 1.00 97.44 71 VAL A O 1
ATOM 584 N N . TYR A 1 72 ? -6.720 2.093 -8.629 1.00 97.94 72 TYR A N 1
ATOM 585 C CA . TYR A 1 72 ? -5.797 2.327 -9.734 1.00 97.94 72 TYR A CA 1
ATOM 586 C C . TYR A 1 72 ? -4.978 1.051 -9.964 1.00 97.94 72 TYR A C 1
ATOM 588 O O . TYR A 1 72 ? -4.351 0.563 -9.019 1.00 97.94 72 TYR A O 1
ATOM 596 N N . PRO A 1 73 ? -4.994 0.475 -11.175 1.00 96.62 73 PRO A N 1
ATOM 597 C CA . PRO A 1 73 ? -4.417 -0.838 -11.413 1.00 96.62 73 PRO A CA 1
ATOM 598 C C . PRO A 1 73 ? -2.910 -0.838 -11.162 1.00 96.62 73 PRO A C 1
ATOM 600 O O . PRO A 1 73 ? -2.198 0.061 -11.603 1.00 96.62 73 PRO A O 1
ATOM 603 N N . PHE A 1 74 ? -2.431 -1.885 -10.496 1.00 95.56 74 PHE A N 1
ATOM 604 C CA . PHE A 1 74 ? -1.003 -2.131 -10.351 1.00 95.56 74 PHE A CA 1
ATOM 605 C C . PHE A 1 74 ? -0.463 -2.831 -11.595 1.00 95.56 74 PHE A C 1
ATOM 607 O O . PHE A 1 74 ? -1.073 -3.783 -12.074 1.00 95.56 74 PHE A O 1
ATOM 614 N N . SER A 1 75 ? 0.697 -2.425 -12.102 1.00 94.12 75 SER A N 1
ATOM 615 C CA . SER A 1 75 ? 1.352 -3.116 -13.218 1.00 94.12 75 SER A CA 1
ATOM 616 C C . SER A 1 75 ? 2.192 -4.291 -12.720 1.00 94.12 75 SER A C 1
ATOM 618 O O . SER A 1 75 ? 2.090 -5.408 -13.229 1.00 94.12 75 SER A O 1
ATOM 620 N N . ARG A 1 76 ? 3.008 -4.061 -11.683 1.00 91.06 76 ARG A N 1
ATOM 621 C CA . ARG A 1 76 ? 3.956 -5.051 -11.143 1.00 91.06 76 ARG A CA 1
ATOM 622 C C . ARG A 1 76 ? 3.437 -5.812 -9.941 1.00 91.06 76 ARG A C 1
ATOM 624 O O . ARG A 1 76 ? 3.850 -6.948 -9.721 1.00 91.06 76 ARG A O 1
ATOM 631 N N . LEU A 1 77 ? 2.502 -5.218 -9.207 1.00 89.69 77 LEU A N 1
ATOM 632 C CA . LEU A 1 77 ? 1.883 -5.845 -8.042 1.00 89.69 77 LEU A CA 1
ATOM 633 C C . LEU A 1 77 ? 0.517 -6.486 -8.357 1.00 89.69 77 LEU A C 1
ATOM 635 O O . LEU A 1 77 ? -0.129 -6.977 -7.436 1.00 89.69 77 LEU A O 1
ATOM 639 N N . ALA A 1 78 ? 0.101 -6.544 -9.633 1.00 87.44 78 ALA A N 1
ATOM 640 C CA . ALA A 1 78 ? -1.196 -7.084 -10.075 1.00 87.44 78 ALA A CA 1
ATOM 641 C C . ALA A 1 78 ? -1.489 -8.524 -9.630 1.00 87.44 78 ALA A C 1
ATOM 643 O O . ALA A 1 78 ? -2.646 -8.913 -9.501 1.00 87.44 78 ALA A O 1
ATOM 644 N N . SER A 1 79 ? -0.455 -9.350 -9.468 1.00 86.31 79 SER A N 1
ATOM 645 C CA . SER A 1 79 ? -0.623 -10.767 -9.159 1.00 86.31 79 SER A CA 1
ATOM 646 C C . SER A 1 79 ? -0.441 -11.031 -7.667 1.00 86.31 79 SER A C 1
ATOM 648 O O . SER A 1 79 ? 0.687 -11.196 -7.197 1.00 86.31 79 SER A O 1
ATOM 650 N N . HIS A 1 80 ? -1.546 -11.198 -6.934 1.00 85.38 80 HIS A N 1
ATOM 651 C CA . HIS A 1 80 ? -1.530 -11.622 -5.525 1.00 85.38 80 HIS A CA 1
ATOM 652 C C . HIS A 1 80 ? -0.879 -12.996 -5.321 1.00 85.38 80 HIS A C 1
ATOM 654 O O . HIS A 1 80 ? -0.384 -13.294 -4.242 1.00 85.38 80 HIS A O 1
ATOM 660 N N . SER A 1 81 ? -0.793 -13.842 -6.354 1.00 81.25 81 SER A N 1
ATOM 661 C CA . SER A 1 81 ? -0.103 -15.138 -6.234 1.00 81.25 81 SER A CA 1
ATOM 662 C C . SER A 1 81 ? 1.397 -15.003 -5.928 1.00 81.25 81 SER A C 1
ATOM 664 O O . SER A 1 81 ? 1.993 -15.932 -5.378 1.00 81.25 81 SER A O 1
ATOM 666 N N . ALA A 1 82 ? 2.005 -13.849 -6.235 1.00 77.62 82 ALA A N 1
ATOM 667 C CA . ALA A 1 82 ? 3.396 -13.557 -5.896 1.00 77.62 82 ALA A CA 1
ATOM 668 C C . ALA A 1 82 ? 3.609 -13.378 -4.381 1.00 77.62 82 ALA A C 1
ATOM 670 O O . ALA A 1 82 ? 4.722 -13.587 -3.900 1.00 77.62 82 ALA A O 1
ATOM 671 N N . ASN A 1 83 ? 2.545 -13.091 -3.624 1.00 80.50 83 ASN A N 1
ATOM 672 C CA . ASN A 1 83 ? 2.585 -12.909 -2.171 1.00 80.50 83 ASN A CA 1
ATOM 673 C C . ASN A 1 83 ? 3.081 -14.164 -1.442 1.00 80.50 83 ASN A C 1
ATOM 675 O O . ASN A 1 83 ? 3.671 -14.063 -0.377 1.00 80.50 83 ASN A O 1
ATOM 679 N N . ARG A 1 84 ? 2.908 -15.359 -2.029 1.00 83.00 84 ARG A N 1
ATOM 680 C CA . ARG A 1 84 ? 3.354 -16.629 -1.424 1.00 83.00 8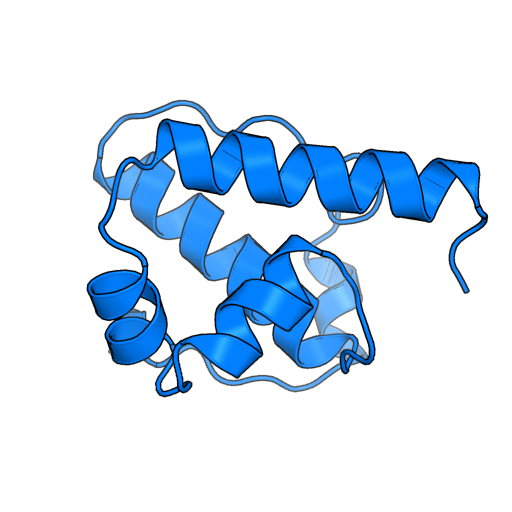4 ARG A CA 1
ATOM 681 C C . ARG A 1 84 ? 4.857 -16.679 -1.123 1.00 83.00 84 ARG A C 1
ATOM 683 O O . ARG A 1 84 ? 5.294 -17.529 -0.357 1.00 83.00 84 ARG A O 1
ATOM 690 N N . TRP A 1 85 ? 5.642 -15.826 -1.781 1.00 82.19 85 TRP A N 1
ATOM 691 C CA . TRP A 1 85 ? 7.091 -15.759 -1.618 1.00 82.19 85 TRP A CA 1
ATOM 692 C C . TRP A 1 85 ? 7.529 -14.823 -0.488 1.00 82.19 85 TRP A C 1
ATOM 694 O O . TRP A 1 85 ? 8.682 -14.894 -0.072 1.00 82.19 85 TRP A O 1
ATOM 704 N N . TYR A 1 86 ? 6.630 -13.969 0.008 1.00 85.19 86 TYR A N 1
ATOM 705 C CA . TYR A 1 86 ? 6.931 -12.952 1.008 1.00 85.19 86 TYR A CA 1
ATOM 706 C C . TYR A 1 86 ? 5.846 -12.963 2.086 1.00 85.19 86 TYR A C 1
ATOM 708 O O . TYR A 1 86 ? 4.751 -12.463 1.837 1.00 85.19 86 TYR A O 1
ATOM 716 N N . PRO A 1 87 ? 6.107 -13.544 3.266 1.00 86.62 87 PRO A N 1
ATOM 717 C CA . PRO A 1 87 ? 5.133 -13.523 4.346 1.00 86.62 87 PRO A CA 1
ATOM 718 C C . PRO A 1 87 ? 4.931 -12.088 4.850 1.00 86.62 87 PRO A C 1
ATOM 720 O O . PRO A 1 87 ? 5.892 -11.335 4.988 1.00 86.62 87 PRO A O 1
ATOM 723 N N . TYR A 1 88 ? 3.680 -11.735 5.129 1.00 91.50 88 TYR A N 1
ATOM 724 C CA . TYR A 1 88 ? 3.278 -10.509 5.818 1.00 91.50 88 TYR A CA 1
ATOM 725 C C . TYR A 1 88 ? 1.948 -10.752 6.536 1.00 91.50 88 TYR A C 1
ATOM 727 O O . TYR A 1 88 ? 1.230 -11.710 6.234 1.00 91.50 88 TYR A O 1
ATOM 735 N N . GLU A 1 89 ? 1.625 -9.892 7.495 1.00 92.12 89 GLU A N 1
ATOM 736 C CA . GLU A 1 89 ? 0.36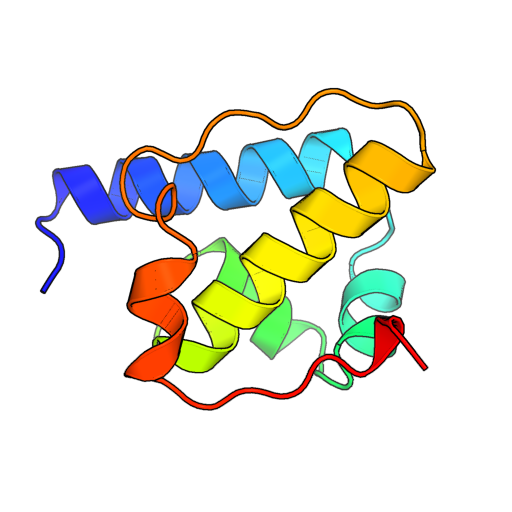7 -9.950 8.234 1.00 92.12 89 GLU A CA 1
ATOM 737 C C . GLU A 1 89 ? -0.695 -9.037 7.610 1.00 92.12 89 GLU A C 1
ATOM 739 O O . GLU A 1 89 ? -0.387 -8.094 6.889 1.00 92.12 89 GLU A O 1
ATOM 744 N N . THR A 1 90 ? -1.971 -9.293 7.900 1.00 94.00 90 THR A N 1
ATOM 745 C CA . THR A 1 90 ? -3.083 -8.429 7.463 1.00 94.00 90 THR A CA 1
ATOM 746 C C . THR A 1 90 ? -3.878 -7.913 8.663 1.00 94.00 90 THR A C 1
ATOM 748 O O . THR A 1 90 ? -5.037 -8.302 8.832 1.00 94.00 90 THR A O 1
ATOM 751 N N . PRO A 1 91 ? -3.271 -7.086 9.535 1.00 94.06 91 PRO A N 1
ATOM 752 C CA . PRO A 1 91 ? -3.852 -6.690 10.820 1.00 94.06 91 PRO A CA 1
ATOM 753 C C . PRO A 1 91 ? -5.213 -5.982 10.717 1.00 94.06 91 PRO A C 1
ATOM 755 O O . PRO A 1 91 ? -6.011 -6.072 11.642 1.00 94.06 91 PRO A O 1
ATOM 758 N N . TRP A 1 92 ? -5.521 -5.339 9.588 1.00 95.56 92 TRP A N 1
ATOM 759 C CA . TRP A 1 92 ? -6.802 -4.660 9.342 1.00 95.56 92 TRP A CA 1
ATOM 760 C C . TRP A 1 92 ? -7.971 -5.593 8.991 1.00 95.56 92 TRP A C 1
ATOM 762 O O . TRP A 1 92 ? -9.103 -5.125 8.862 1.00 95.56 92 TRP A O 1
ATOM 772 N N . ARG A 1 93 ? -7.711 -6.885 8.745 1.00 93.62 93 ARG A N 1
ATOM 773 C CA . ARG A 1 93 ? -8.740 -7.875 8.370 1.00 93.62 93 ARG A CA 1
ATOM 774 C C . ARG A 1 93 ? -9.346 -8.608 9.574 1.00 93.62 93 ARG A C 1
ATOM 776 O O . ARG A 1 93 ? -10.207 -9.461 9.361 1.00 93.62 93 ARG A O 1
ATOM 783 N N . TYR A 1 94 ? -8.898 -8.301 10.791 1.00 80.62 94 TYR A N 1
ATOM 784 C CA . TYR A 1 94 ? -9.334 -8.941 12.036 1.00 80.62 94 TYR A CA 1
ATOM 785 C C . TYR A 1 94 ? -10.235 -8.036 12.877 1.00 80.62 94 TYR A C 1
ATOM 787 O O . TYR A 1 94 ? -10.079 -6.796 12.802 1.00 80.62 94 TYR A O 1
#

Organism: Streptococcus agalactiae serotype V (strain ATCC BAA-611 / 2603 V/R) (NCBI:txid208435)

pLDDT: mean 93.44, std 6.35, range [68.19, 98.62]

Radius of gyration: 12.25 Å; chains: 1; bounding box: 31×27×28 Å

Secondary structure (DSSP, 8-state):
---HHHHHHHHHHHHHHHHHHT--HHHHHHHHT--HHHHHHHHHTSS--HHHHHHHHHHHHHHHHHTTPPPPPPSSS--GGGGGGS----GGG-